Protein AF-A0A933E7E6-F1 (afdb_monomer)

Mean predicted aligned error: 5.5 Å

Sequence (72 aa):
MARDLSEQARDWTADFEAAARRTLRQRMDYAFVHTYKPVLDDEPFRAFDTMAEYRRWCEASL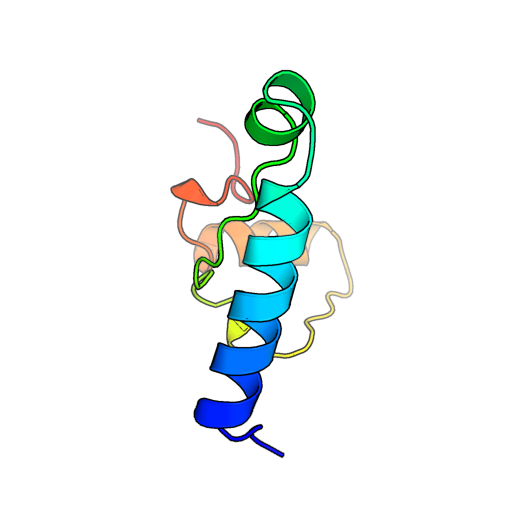PSWLGYGQAV

Secondary structure (DSSP, 8-state):
-PPPHHHHHHHHHHHHHHHHTS-HHHHHHS-------TTTTTSS----SSHHHHHHHHHHHS-GGGS-S---

Solvent-accessible surface area (backbone atoms only — not comparable to full-atom values): 4701 Å² total; per-residue (Å²): 132,87,74,56,68,70,57,52,53,50,52,53,48,54,50,43,54,59,39,66,71,43,55,71,67,55,33,72,79,58,58,74,76,95,70,91,49,73,69,63,72,77,44,98,74,87,86,64,98,41,75,67,57,45,45,55,47,29,56,74,64,44,62,72,92,75,62,67,34,83,85,128

Structure (mmCIF, N/CA/C/O backbone):
data_AF-A0A933E7E6-F1
#
_entry.id   AF-A0A933E7E6-F1
#
loop_
_atom_site.group_PDB
_atom_site.id
_atom_site.type_symbol
_atom_site.label_atom_id
_atom_site.label_alt_id
_atom_site.label_comp_id
_atom_site.label_asym_id
_atom_site.label_entity_id
_atom_site.label_seq_id
_atom_site.pdbx_PDB_ins_code
_atom_site.Cartn_x
_atom_site.Cartn_y
_atom_site.Cartn_z
_atom_site.occupancy
_atom_site.B_iso_or_equiv
_atom_site.auth_seq_id
_atom_site.auth_comp_id
_at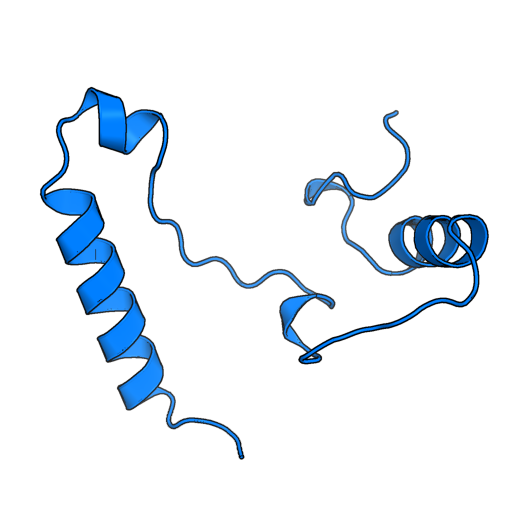om_site.auth_asym_id
_atom_site.auth_atom_id
_atom_site.pdbx_PDB_model_num
ATOM 1 N N . MET A 1 1 ? -19.538 -2.484 -8.972 1.00 49.84 1 MET A N 1
ATOM 2 C CA . MET A 1 1 ? -19.380 -3.287 -10.205 1.00 49.84 1 MET A CA 1
ATOM 3 C C . MET A 1 1 ? -18.103 -4.090 -10.066 1.00 49.84 1 MET A C 1
ATOM 5 O O . MET A 1 1 ? -17.054 -3.473 -9.935 1.00 49.84 1 MET A O 1
ATOM 9 N N . ALA A 1 2 ? -18.180 -5.420 -10.034 1.00 61.09 2 ALA A N 1
ATOM 10 C CA . ALA A 1 2 ? -16.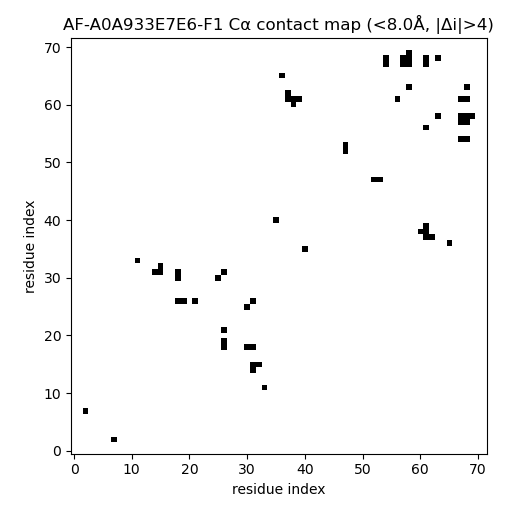981 -6.252 -10.104 1.00 61.09 2 ALA A CA 1
ATOM 11 C C . ALA A 1 2 ? -16.409 -6.152 -11.527 1.00 61.09 2 ALA A C 1
ATOM 13 O O . ALA A 1 2 ? -17.153 -6.352 -12.487 1.00 61.09 2 ALA A O 1
ATOM 14 N N . ARG A 1 3 ? -15.131 -5.771 -11.665 1.00 66.81 3 ARG A N 1
ATOM 15 C CA . ARG A 1 3 ? -14.433 -5.810 -12.960 1.00 66.81 3 ARG A CA 1
ATOM 16 C C . ARG A 1 3 ? -14.301 -7.259 -13.413 1.00 66.81 3 ARG A C 1
ATOM 18 O O . ARG A 1 3 ? 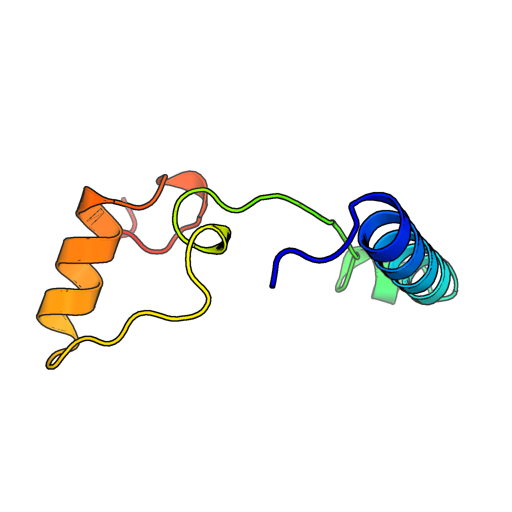-14.108 -8.144 -12.579 1.00 66.81 3 ARG A O 1
ATOM 25 N N . ASP A 1 4 ? -14.352 -7.487 -14.717 1.00 85.06 4 ASP A N 1
ATOM 26 C CA . ASP A 1 4 ? -14.076 -8.804 -15.277 1.00 85.06 4 ASP A CA 1
ATOM 27 C C . ASP A 1 4 ? -12.648 -9.250 -14.905 1.00 85.06 4 ASP A C 1
ATOM 29 O O . ASP A 1 4 ? -11.699 -8.464 -14.952 1.00 85.06 4 ASP A O 1
ATOM 33 N N . LEU A 1 5 ? -12.485 -10.515 -14.508 1.00 78.19 5 LEU A N 1
ATOM 34 C CA . LEU A 1 5 ? -11.181 -11.071 -14.133 1.00 78.19 5 LEU A CA 1
ATOM 35 C C . LEU A 1 5 ? -10.210 -11.051 -15.319 1.00 78.19 5 LEU A C 1
ATOM 37 O O . LEU A 1 5 ? -9.006 -10.897 -15.120 1.00 78.19 5 LEU A O 1
ATOM 41 N N . SER A 1 6 ? -10.724 -11.163 -16.551 1.00 84.12 6 SER A N 1
ATOM 42 C CA . SER A 1 6 ? -9.883 -11.086 -17.748 1.00 84.12 6 SER A CA 1
ATOM 43 C C . SER A 1 6 ? -9.345 -9.673 -17.989 1.00 84.12 6 SER A C 1
ATOM 45 O O . SER A 1 6 ? -8.193 -9.522 -18.391 1.00 84.12 6 SER A O 1
ATOM 47 N N . GLU A 1 7 ? -10.130 -8.635 -17.691 1.00 89.31 7 GLU A N 1
ATOM 48 C CA . GLU A 1 7 ? -9.683 -7.239 -17.756 1.00 89.31 7 GLU A CA 1
ATOM 49 C C . GLU A 1 7 ? -8.623 -6.947 -16.689 1.00 89.31 7 GLU A C 1
ATOM 51 O O . GLU A 1 7 ? -7.567 -6.408 -17.009 1.00 89.31 7 GLU A O 1
ATOM 56 N N . GLN A 1 8 ? -8.845 -7.391 -15.449 1.00 87.88 8 GLN A N 1
ATOM 57 C CA . GLN A 1 8 ? -7.879 -7.219 -14.356 1.00 87.88 8 GLN A CA 1
ATOM 58 C C . GLN A 1 8 ? -6.537 -7.904 -14.651 1.00 87.88 8 GLN A C 1
ATOM 60 O O . GLN A 1 8 ? -5.476 -7.320 -14.442 1.00 87.88 8 GLN A O 1
ATOM 65 N N . ALA A 1 9 ? -6.569 -9.122 -15.199 1.00 89.38 9 ALA A N 1
ATOM 66 C CA . ALA A 1 9 ? -5.356 -9.840 -15.579 1.00 89.38 9 ALA A CA 1
ATOM 67 C C . ALA A 1 9 ? -4.558 -9.119 -16.681 1.00 89.38 9 ALA A C 1
ATOM 69 O O . ALA A 1 9 ? -3.323 -9.158 -16.676 1.00 89.38 9 ALA A O 1
ATOM 70 N N . ARG A 1 10 ? -5.240 -8.446 -17.621 1.00 93.19 10 ARG A N 1
ATOM 71 C CA . ARG A 1 10 ? -4.582 -7.619 -18.646 1.00 93.19 10 ARG A CA 1
ATOM 72 C C . ARG A 1 10 ? -3.910 -6.399 -18.027 1.00 93.19 10 ARG A C 1
ATOM 74 O O . ARG A 1 10 ? -2.753 -6.148 -18.354 1.00 93.19 10 ARG A O 1
ATOM 81 N N . ASP A 1 11 ? -4.588 -5.704 -17.115 1.00 92.06 11 ASP A N 1
ATOM 82 C CA . ASP A 1 11 ? -4.022 -4.553 -16.400 1.00 92.06 11 ASP A CA 1
ATOM 83 C C . ASP A 1 11 ? -2.748 -4.961 -15.635 1.00 92.06 11 ASP A C 1
ATOM 85 O O . ASP A 1 11 ? -1.691 -4.354 -15.810 1.00 92.06 11 ASP A O 1
ATOM 89 N N . TRP A 1 12 ? -2.795 -6.065 -14.877 1.00 91.56 12 TRP A N 1
ATOM 90 C CA . TRP A 1 12 ? -1.623 -6.569 -14.145 1.00 91.56 12 TRP A CA 1
ATOM 91 C C . TRP A 1 12 ? -0.469 -6.968 -15.061 1.00 91.56 12 TRP A C 1
ATOM 93 O O . TRP A 1 12 ? 0.695 -6.761 -14.719 1.00 91.56 12 TRP A O 1
ATOM 103 N N . THR A 1 13 ? -0.778 -7.539 -16.226 1.00 92.94 13 THR A N 1
ATOM 104 C CA . THR A 1 13 ? 0.236 -7.905 -17.219 1.00 92.94 13 THR A CA 1
ATOM 105 C C . THR A 1 13 ? 0.909 -6.653 -17.783 1.00 92.94 13 THR A C 1
ATOM 107 O O . THR A 1 13 ? 2.136 -6.598 -17.843 1.00 92.94 13 THR A O 1
ATOM 110 N N . ALA A 1 14 ? 0.132 -5.620 -18.122 1.00 93.88 14 ALA A N 1
ATOM 111 C CA . ALA A 1 14 ? 0.661 -4.351 -18.614 1.00 93.88 14 ALA A CA 1
ATOM 112 C C . ALA A 1 14 ? 1.566 -3.659 -17.575 1.00 93.88 14 ALA A C 1
ATOM 114 O O . ALA A 1 14 ? 2.653 -3.180 -17.916 1.00 93.88 14 ALA A O 1
ATOM 115 N N . ASP A 1 15 ? 1.164 -3.662 -16.301 1.00 91.94 15 ASP A N 1
ATOM 116 C CA . ASP A 1 15 ? 1.967 -3.121 -15.199 1.00 91.94 15 ASP A CA 1
ATOM 117 C C . ASP A 1 15 ? 3.264 -3.914 -14.984 1.00 91.94 15 ASP A C 1
ATOM 119 O O . ASP A 1 15 ? 4.345 -3.332 -14.816 1.00 91.94 15 ASP A O 1
ATOM 123 N N . PHE A 1 16 ? 3.184 -5.246 -15.043 1.00 91.94 16 PHE A N 1
ATOM 124 C CA . PHE A 1 16 ? 4.347 -6.121 -14.932 1.00 91.94 16 PHE A CA 1
ATOM 125 C C . PHE A 1 16 ? 5.344 -5.884 -16.075 1.00 91.94 16 PHE A C 1
ATOM 127 O O . PHE A 1 16 ? 6.543 -5.722 -15.828 1.00 91.94 16 PHE A O 1
ATOM 134 N N . GLU A 1 17 ? 4.873 -5.789 -17.321 1.00 93.56 17 GLU A N 1
ATOM 135 C CA . GLU A 1 17 ? 5.708 -5.470 -18.485 1.00 93.56 17 GLU A CA 1
ATOM 136 C C . GLU A 1 17 ? 6.351 -4.082 -18.363 1.00 93.56 17 GLU A C 1
ATOM 138 O O . GLU A 1 17 ? 7.536 -3.903 -18.667 1.00 93.56 17 GLU A O 1
ATOM 143 N N . ALA A 1 18 ? 5.611 -3.089 -17.864 1.00 92.56 18 ALA A N 1
ATOM 144 C CA . ALA A 1 18 ? 6.152 -1.760 -17.610 1.00 92.56 18 ALA A CA 1
ATOM 145 C C . ALA A 1 18 ? 7.270 -1.782 -16.558 1.00 92.56 18 ALA A C 1
ATOM 147 O O . ALA A 1 18 ? 8.311 -1.150 -16.761 1.00 92.56 18 ALA A O 1
ATOM 148 N N . ALA A 1 19 ? 7.098 -2.539 -15.471 1.00 91.75 19 ALA A N 1
ATOM 149 C CA . ALA A 1 19 ? 8.132 -2.729 -14.459 1.00 91.75 19 ALA A CA 1
ATOM 150 C C . ALA A 1 19 ? 9.349 -3.493 -15.006 1.00 91.75 19 ALA A C 1
ATOM 152 O O . ALA A 1 19 ? 10.485 -3.149 -14.677 1.00 91.75 19 ALA A O 1
ATOM 153 N N . ALA A 1 20 ? 9.140 -4.479 -15.883 1.00 90.81 20 ALA A N 1
ATOM 154 C CA . ALA A 1 20 ? 10.208 -5.278 -16.480 1.00 90.81 20 ALA A CA 1
ATOM 155 C C . ALA A 1 20 ? 11.165 -4.461 -17.366 1.00 90.81 20 ALA A C 1
ATOM 157 O O . ALA A 1 20 ? 12.344 -4.809 -17.457 1.00 90.81 20 ALA A O 1
ATOM 158 N N . ARG A 1 21 ? 10.686 -3.357 -17.960 1.00 93.81 21 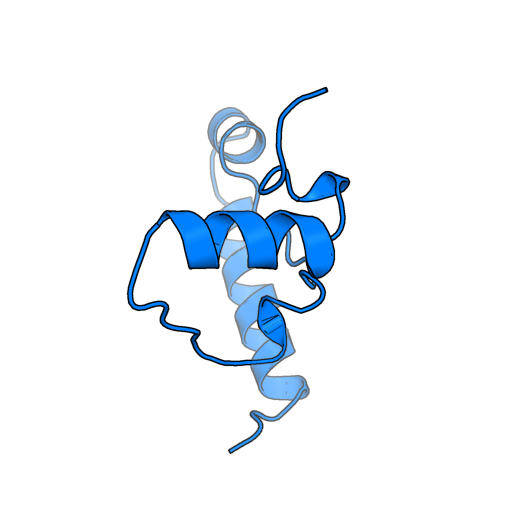ARG A N 1
ATOM 159 C CA . ARG A 1 21 ? 11.493 -2.415 -18.761 1.00 93.81 21 ARG A CA 1
ATOM 160 C C . ARG A 1 21 ? 12.425 -1.519 -17.933 1.00 93.81 21 ARG A C 1
ATOM 162 O O . ARG A 1 21 ? 13.283 -0.853 -18.507 1.00 93.81 21 ARG A O 1
ATOM 169 N N . ARG A 1 22 ? 12.265 -1.463 -16.605 1.00 93.50 22 ARG A N 1
ATOM 170 C CA . ARG A 1 22 ? 13.126 -0.658 -15.721 1.00 93.50 22 ARG A CA 1
ATOM 171 C C . ARG A 1 22 ? 14.521 -1.277 -15.603 1.00 93.50 22 ARG A C 1
ATOM 173 O O . ARG A 1 22 ? 14.699 -2.481 -15.790 1.00 93.50 22 ARG A O 1
ATOM 180 N N . THR A 1 23 ? 15.515 -0.463 -15.239 1.00 95.62 23 THR A N 1
ATOM 181 C CA . THR A 1 23 ? 16.868 -0.975 -14.959 1.00 95.62 23 THR A CA 1
ATOM 182 C C . THR A 1 23 ? 16.830 -1.998 -13.822 1.00 95.62 23 THR A C 1
ATOM 184 O O . THR A 1 23 ? 15.967 -1.925 -12.948 1.00 95.62 23 THR A O 1
ATOM 187 N N . LEU A 1 24 ? 17.780 -2.939 -13.790 1.00 91.94 24 LEU A N 1
ATOM 188 C CA . LEU A 1 24 ? 17.812 -3.988 -12.762 1.00 91.94 24 LEU A CA 1
ATOM 189 C C . LEU A 1 24 ? 17.756 -3.418 -11.338 1.00 91.94 24 LEU A C 1
ATOM 191 O O . LEU A 1 24 ? 17.005 -3.925 -10.512 1.00 91.94 24 LEU A O 1
ATOM 195 N N . ARG A 1 25 ? 18.492 -2.331 -11.069 1.00 94.44 25 ARG A N 1
ATOM 196 C CA . ARG A 1 25 ? 18.449 -1.643 -9.772 1.00 94.44 25 ARG A CA 1
ATOM 197 C C . ARG A 1 25 ? 17.038 -1.162 -9.438 1.00 94.44 25 ARG A C 1
ATOM 199 O O . ARG A 1 25 ? 16.506 -1.527 -8.402 1.00 94.44 25 ARG A O 1
ATOM 206 N N . GLN A 1 26 ? 16.398 -0.437 -10.354 1.00 94.00 26 GLN A N 1
ATOM 207 C CA . GLN A 1 26 ? 15.022 0.030 -10.160 1.00 94.00 26 GLN A CA 1
ATOM 208 C C . GLN A 1 26 ? 14.025 -1.122 -9.994 1.00 94.00 26 GLN A C 1
ATOM 210 O O . GLN A 1 26 ? 13.041 -0.967 -9.282 1.00 94.00 26 GLN A O 1
ATOM 215 N N . ARG A 1 27 ? 14.253 -2.269 -10.643 1.00 91.12 27 ARG A N 1
ATOM 216 C CA . ARG A 1 27 ? 13.417 -3.462 -10.461 1.00 91.12 27 ARG A CA 1
ATOM 217 C C . ARG A 1 27 ? 13.585 -4.082 -9.081 1.00 91.12 27 ARG A C 1
ATOM 219 O O . ARG A 1 27 ? 12.603 -4.583 -8.562 1.00 91.12 27 ARG A O 1
ATOM 226 N N . MET A 1 28 ? 14.785 -4.059 -8.509 1.00 89.75 28 MET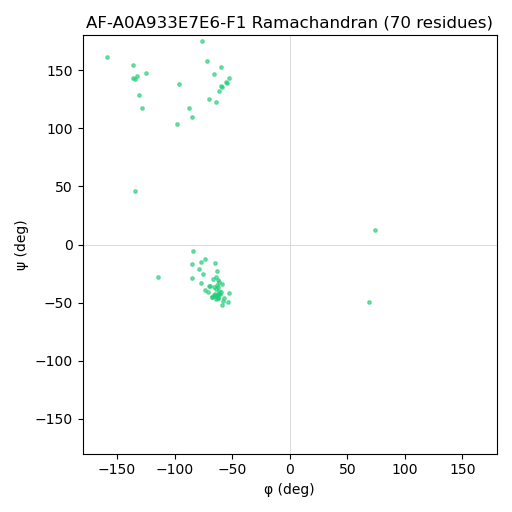 A N 1
ATOM 227 C CA . MET A 1 28 ? 15.018 -4.546 -7.147 1.00 89.75 28 MET A CA 1
ATOM 228 C C . MET A 1 28 ? 14.396 -3.613 -6.105 1.00 89.75 28 MET A C 1
ATOM 230 O O . MET A 1 28 ? 13.767 -4.089 -5.168 1.00 89.75 28 MET A O 1
ATOM 234 N N . ASP A 1 29 ? 14.516 -2.299 -6.306 1.00 91.62 29 ASP A N 1
ATOM 235 C CA . ASP A 1 29 ? 14.007 -1.301 -5.357 1.00 91.62 29 ASP A CA 1
ATOM 236 C C . ASP A 1 29 ? 12.476 -1.119 -5.461 1.00 91.62 29 ASP A C 1
ATOM 238 O O . ASP A 1 29 ? 11.803 -0.867 -4.464 1.00 91.62 29 ASP A O 1
ATOM 242 N N . TYR A 1 30 ? 11.911 -1.265 -6.667 1.00 89.12 30 TYR A N 1
ATOM 243 C CA . TYR A 1 30 ? 10.503 -0.981 -6.986 1.00 89.12 30 TYR A CA 1
ATOM 244 C C . TYR A 1 30 ? 9.863 -2.094 -7.827 1.00 89.12 30 TYR A C 1
ATOM 246 O O . TYR A 1 30 ? 9.220 -1.836 -8.857 1.00 89.12 30 TYR A O 1
ATOM 254 N N . ALA A 1 31 ? 10.089 -3.346 -7.427 1.00 81.56 31 ALA A N 1
ATOM 255 C CA . ALA A 1 31 ? 9.480 -4.503 -8.071 1.00 81.56 31 ALA A CA 1
ATOM 256 C C . ALA A 1 31 ? 7.952 -4.359 -8.101 1.00 81.56 31 ALA A C 1
ATOM 258 O O . ALA A 1 31 ? 7.335 -3.937 -7.124 1.00 81.56 31 ALA A O 1
ATOM 259 N N . PHE A 1 32 ? 7.335 -4.740 -9.219 1.00 84.94 32 PHE A N 1
ATOM 260 C CA . PHE A 1 32 ? 5.889 -4.925 -9.264 1.00 84.94 32 PHE A CA 1
ATOM 261 C C . PHE A 1 32 ? 5.572 -6.359 -8.845 1.00 84.94 32 PHE A C 1
ATOM 263 O O . PHE A 1 32 ? 5.992 -7.307 -9.511 1.00 84.94 32 PHE A O 1
ATOM 270 N N . VAL A 1 33 ? 4.842 -6.505 -7.742 1.00 85.56 33 VAL A N 1
ATOM 271 C CA . VAL A 1 33 ? 4.302 -7.782 -7.276 1.00 85.56 33 VAL A CA 1
ATOM 272 C C . VAL A 1 33 ? 2.819 -7.577 -7.023 1.00 85.56 33 VAL A C 1
ATOM 274 O O . VAL A 1 33 ? 2.437 -6.777 -6.171 1.00 85.56 33 VAL A O 1
ATOM 277 N N . HIS A 1 34 ? 1.988 -8.298 -7.771 1.00 86.56 34 HIS A N 1
ATOM 278 C CA . HIS A 1 34 ? 0.566 -8.351 -7.484 1.00 86.56 34 HIS A CA 1
ATOM 279 C C . HIS A 1 34 ? 0.304 -9.434 -6.432 1.00 86.56 34 HIS A C 1
ATOM 281 O O . HIS A 1 34 ? 0.421 -10.626 -6.717 1.00 86.56 34 HIS A O 1
ATOM 287 N N . THR A 1 35 ? -0.062 -9.009 -5.225 1.00 89.12 35 THR A N 1
ATOM 288 C CA . THR A 1 35 ? -0.423 -9.889 -4.109 1.00 89.12 35 THR A CA 1
ATOM 289 C C . THR A 1 35 ? -1.737 -9.412 -3.522 1.00 89.12 35 THR A C 1
ATOM 291 O O . THR A 1 35 ? -1.856 -8.241 -3.162 1.00 89.12 35 THR A O 1
ATOM 294 N N . TYR A 1 36 ? -2.694 -10.329 -3.386 1.00 91.25 36 TYR A N 1
ATOM 295 C CA . TYR A 1 36 ? -3.906 -10.083 -2.614 1.00 91.25 36 TYR A CA 1
ATOM 296 C C . TYR A 1 36 ? -3.540 -9.868 -1.141 1.00 91.25 36 TYR A C 1
ATOM 298 O O . TYR A 1 36 ? -2.905 -10.726 -0.523 1.00 91.25 36 TYR A O 1
ATOM 306 N N . LYS A 1 37 ? -3.925 -8.719 -0.586 1.00 92.38 37 LYS A N 1
ATOM 307 C CA . LYS A 1 37 ? -3.777 -8.364 0.827 1.00 92.38 37 LYS A CA 1
ATOM 308 C C . LYS A 1 37 ? -5.118 -8.650 1.507 1.00 92.38 37 LYS A C 1
ATOM 310 O O . LYS A 1 37 ? -6.050 -7.856 1.341 1.00 92.38 37 LYS A O 1
ATOM 315 N N . PRO A 1 38 ? -5.230 -9.75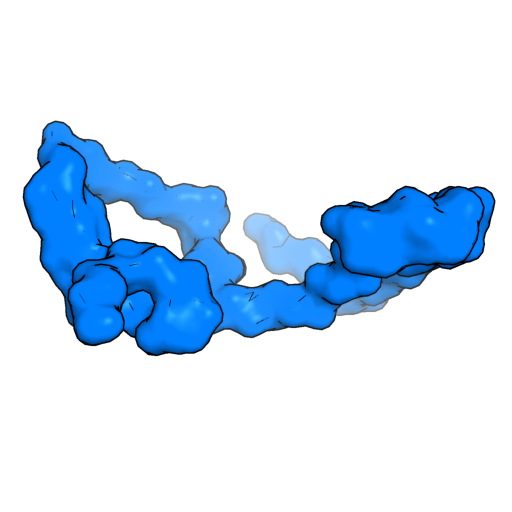4 2.271 1.00 93.75 38 PRO A N 1
ATOM 316 C CA . PRO A 1 38 ? -6.478 -10.140 2.914 1.00 93.75 38 PRO A CA 1
ATOM 317 C C . PRO A 1 38 ? -7.044 -9.000 3.740 1.00 93.75 38 PRO A C 1
ATOM 319 O O . PRO A 1 38 ? -6.281 -8.263 4.374 1.00 93.75 38 PRO A O 1
ATOM 322 N N . VAL A 1 39 ? -8.368 -8.870 3.749 1.00 93.81 39 VAL A N 1
ATOM 323 C CA . VAL A 1 39 ? -9.102 -7.792 4.412 1.00 93.81 39 VAL A CA 1
ATOM 324 C C . VAL A 1 39 ? -8.897 -6.434 3.739 1.00 93.81 39 VAL A C 1
ATOM 326 O O . VAL A 1 39 ? -9.883 -5.758 3.464 1.00 93.81 39 VAL A O 1
ATOM 329 N N . LEU A 1 40 ? -7.673 -5.993 3.439 1.00 91.94 40 LEU A N 1
ATOM 330 C CA . LEU A 1 40 ? -7.430 -4.692 2.799 1.00 91.94 40 LEU A CA 1
ATOM 331 C C . LEU A 1 40 ? -8.042 -4.590 1.401 1.00 91.94 40 LEU A C 1
ATOM 333 O O . LEU A 1 40 ? -8.666 -3.576 1.115 1.00 91.94 40 LEU A O 1
ATOM 337 N N . ASP A 1 41 ? -7.899 -5.620 0.570 1.00 92.19 41 ASP A N 1
ATOM 338 C CA . ASP A 1 41 ? -8.395 -5.593 -0.813 1.00 92.19 41 ASP A CA 1
ATOM 339 C C . ASP A 1 41 ? -9.890 -5.956 -0.934 1.00 92.19 41 ASP A C 1
ATOM 341 O O . ASP A 1 41 ? -10.462 -5.852 -2.017 1.00 92.19 41 ASP A O 1
ATOM 345 N N . ASP A 1 42 ? -10.537 -6.363 0.165 1.00 92.69 42 ASP A N 1
ATOM 346 C CA . ASP A 1 42 ? -11.939 -6.811 0.161 1.00 92.69 42 ASP A CA 1
ATOM 347 C C . 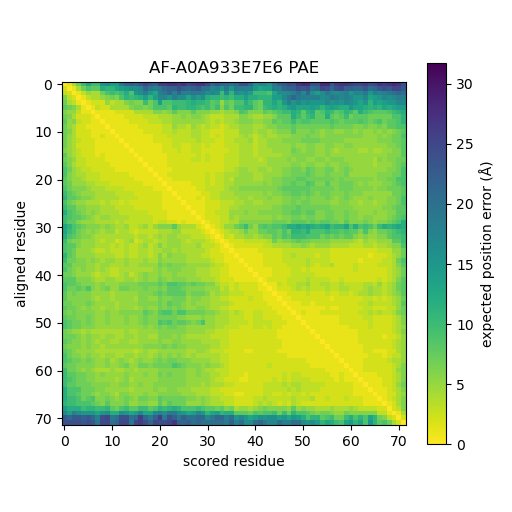ASP A 1 42 ? -12.942 -5.653 0.117 1.00 92.69 42 ASP A C 1
ATOM 349 O O . ASP A 1 42 ? -14.091 -5.838 -0.275 1.00 92.69 42 ASP A O 1
ATOM 353 N N . GLU A 1 43 ? -12.516 -4.457 0.522 1.00 92.81 43 GLU A N 1
ATOM 354 C CA . GLU A 1 43 ? -13.345 -3.254 0.533 1.00 92.81 43 GLU A CA 1
ATOM 355 C C . GLU A 1 43 ? -12.567 -2.078 -0.065 1.00 92.81 43 GLU A C 1
ATOM 357 O O . GLU A 1 43 ? -11.372 -1.935 0.198 1.00 92.81 43 GLU A O 1
ATOM 362 N N . PRO A 1 44 ? -13.219 -1.185 -0.832 1.00 90.88 44 PRO A N 1
ATOM 363 C CA . PRO A 1 44 ? -12.532 -0.099 -1.529 1.00 90.88 44 PRO A CA 1
ATOM 364 C C . PRO A 1 44 ? -11.923 0.932 -0.573 1.00 90.88 44 PRO A C 1
ATOM 366 O O . PRO A 1 44 ? -10.937 1.583 -0.914 1.00 90.88 44 PRO A O 1
ATOM 369 N N . PHE A 1 45 ? -12.521 1.115 0.606 1.00 92.50 45 PHE A N 1
ATOM 370 C C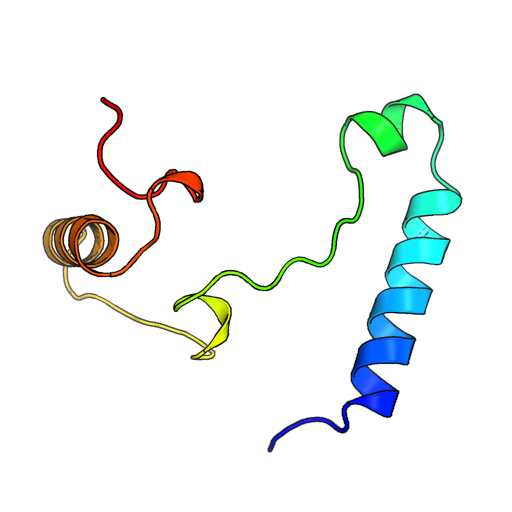A . PHE A 1 45 ? -11.977 1.960 1.660 1.00 92.50 45 PHE A CA 1
ATOM 371 C C . PHE A 1 45 ? -12.553 1.581 3.026 1.00 92.50 45 PHE A C 1
ATOM 373 O O . PHE A 1 45 ? -13.618 0.975 3.133 1.00 92.50 45 PHE A O 1
ATOM 380 N N . ARG A 1 46 ? -11.856 2.005 4.083 1.00 93.75 46 ARG A N 1
ATOM 381 C CA . ARG A 1 46 ? -12.360 2.027 5.459 1.00 93.75 46 ARG A CA 1
ATOM 382 C C . ARG A 1 46 ? -11.966 3.344 6.108 1.00 93.75 46 ARG A C 1
ATOM 384 O O . ARG A 1 46 ? -10.878 3.854 5.849 1.00 93.75 46 ARG A O 1
ATOM 391 N N . ALA A 1 47 ? -12.848 3.879 6.940 1.00 95.69 47 ALA A N 1
ATOM 392 C CA . ALA A 1 47 ? -12.627 5.112 7.681 1.00 95.69 47 ALA A CA 1
ATOM 393 C C . ALA A 1 47 ? -12.827 4.857 9.178 1.00 95.69 47 ALA A C 1
ATOM 395 O O . ALA A 1 47 ? -13.635 4.015 9.564 1.00 95.69 47 ALA A O 1
ATOM 396 N N . PHE A 1 48 ? -12.073 5.585 9.997 1.00 96.94 48 PHE A N 1
ATOM 397 C CA . PHE A 1 48 ? -12.115 5.520 11.455 1.00 96.94 48 PHE A CA 1
ATOM 398 C C . PHE A 1 48 ? -12.168 6.945 11.992 1.00 96.94 48 PHE A C 1
ATOM 400 O O . PHE A 1 48 ? -11.516 7.828 11.429 1.00 96.94 48 PHE A O 1
ATOM 407 N N . ASP A 1 49 ? -12.884 7.160 13.092 1.00 98.00 49 ASP A N 1
ATOM 408 C CA . ASP A 1 49 ? -12.994 8.486 13.704 1.00 98.00 49 ASP A CA 1
ATOM 409 C C . ASP A 1 49 ? -11.709 8.853 14.457 1.00 98.00 49 ASP A C 1
ATOM 411 O O . ASP A 1 49 ? -11.366 10.028 14.608 1.00 98.00 49 ASP A O 1
ATOM 415 N N . THR A 1 50 ? -10.949 7.846 14.907 1.00 98.06 50 THR A N 1
ATOM 416 C CA . THR A 1 50 ? -9.674 8.053 15.600 1.00 98.06 50 THR A CA 1
ATOM 417 C C . THR A 1 50 ? -8.561 7.112 15.136 1.00 98.06 50 THR A C 1
ATOM 419 O O . THR A 1 50 ? -8.772 5.963 14.748 1.00 98.06 50 THR A O 1
ATOM 422 N N . MET A 1 51 ? -7.311 7.558 15.296 1.00 95.44 51 MET A N 1
ATOM 423 C CA . MET A 1 51 ? -6.131 6.706 15.078 1.00 95.44 51 MET A CA 1
ATOM 424 C C . MET A 1 51 ? -6.048 5.520 16.053 1.00 95.44 51 MET A C 1
ATOM 426 O O . MET A 1 51 ? -5.355 4.543 15.776 1.00 95.44 51 MET A O 1
ATOM 430 N N . ALA A 1 52 ? -6.694 5.607 17.220 1.00 96.19 52 ALA A N 1
ATOM 431 C CA . ALA A 1 52 ? -6.728 4.512 18.186 1.00 96.19 52 ALA A CA 1
ATOM 432 C C . ALA A 1 52 ? -7.649 3.377 17.714 1.00 96.19 52 ALA A C 1
ATOM 434 O O . ALA A 1 52 ? -7.302 2.209 17.869 1.00 96.19 52 ALA A O 1
ATOM 435 N N . GLU A 1 53 ? -8.790 3.714 17.109 1.00 97.31 53 GLU A N 1
ATOM 436 C CA . GLU A 1 53 ? -9.685 2.740 16.475 1.00 97.31 53 GLU A CA 1
ATOM 437 C C . GLU A 1 53 ? -9.019 2.052 15.291 1.00 97.31 53 GLU A C 1
ATOM 439 O O . GLU A 1 53 ? -9.027 0.825 15.234 1.00 97.31 53 GLU A O 1
ATOM 444 N N . TYR A 1 54 ? -8.370 2.826 14.416 1.00 95.25 54 TYR A N 1
ATOM 445 C CA . TYR A 1 54 ? -7.596 2.290 13.296 1.00 95.25 54 TYR A CA 1
ATOM 446 C C . TYR A 1 54 ? -6.557 1.255 13.759 1.00 95.25 54 TYR A C 1
ATOM 448 O O . TYR A 1 54 ? -6.530 0.139 13.248 1.00 95.25 54 TYR A O 1
ATOM 456 N N . ARG A 1 55 ? -5.747 1.581 14.777 1.00 94.25 55 ARG A N 1
ATOM 457 C CA . ARG A 1 55 ? -4.718 0.664 15.304 1.00 94.25 55 ARG A CA 1
ATOM 458 C C . ARG A 1 55 ? -5.306 -0.619 15.892 1.00 94.25 55 ARG A C 1
ATOM 460 O O . ARG A 1 55 ? -4.844 -1.700 15.540 1.00 94.25 55 ARG A O 1
ATOM 467 N N . ARG A 1 56 ? -6.357 -0.513 16.717 1.00 95.62 56 ARG A N 1
ATOM 468 C CA . ARG A 1 56 ? -7.052 -1.693 17.267 1.00 95.62 56 ARG A CA 1
ATOM 469 C C . ARG A 1 56 ? -7.616 -2.582 16.163 1.00 95.62 56 ARG A C 1
ATOM 471 O O . ARG A 1 56 ? -7.543 -3.803 16.256 1.00 95.62 56 ARG A O 1
ATOM 478 N N . TRP A 1 57 ? -8.182 -1.976 15.123 1.00 95.25 57 TRP A N 1
ATOM 479 C CA . TRP A 1 57 ? -8.711 -2.720 13.990 1.00 95.25 57 TRP A CA 1
ATOM 480 C C . TRP A 1 57 ? -7.604 -3.434 13.207 1.00 95.25 57 TRP A C 1
ATOM 482 O O . TRP A 1 57 ? -7.769 -4.614 12.897 1.00 95.25 57 TRP A O 1
ATOM 492 N N . CYS A 1 58 ? -6.474 -2.765 12.946 1.00 94.44 58 CYS A N 1
ATOM 493 C CA . CYS A 1 58 ? -5.312 -3.377 12.301 1.00 94.44 58 CYS A CA 1
ATOM 494 C C . CYS A 1 58 ? -4.808 -4.597 13.081 1.00 94.44 58 CYS A C 1
ATOM 496 O O . CYS A 1 58 ? -4.583 -5.642 12.482 1.00 94.44 58 CYS A O 1
ATOM 498 N N . GLU A 1 59 ? -4.687 -4.490 14.406 1.00 93.62 59 GLU A N 1
ATOM 499 C CA . GLU A 1 59 ? -4.240 -5.588 15.277 1.00 93.62 59 GLU A CA 1
ATOM 500 C C . GLU A 1 59 ? -5.206 -6.785 15.275 1.00 93.62 59 GLU A C 1
ATOM 502 O O . GLU A 1 59 ? -4.763 -7.931 15.304 1.00 93.62 59 GLU A O 1
ATOM 507 N N . ALA A 1 60 ? -6.518 -6.535 15.229 1.00 94.31 60 ALA A N 1
ATOM 508 C CA . ALA A 1 60 ? -7.531 -7.589 15.285 1.00 94.31 60 ALA A CA 1
ATOM 509 C C . ALA A 1 60 ? -7.843 -8.232 13.923 1.00 94.31 60 ALA A C 1
ATOM 511 O O . ALA A 1 60 ? -8.268 -9.386 13.879 1.00 94.31 60 ALA A O 1
ATOM 512 N N . SER A 1 61 ? -7.685 -7.485 12.826 1.00 94.00 61 SER A N 1
ATOM 513 C CA . SER A 1 61 ? -8.226 -7.870 11.512 1.00 94.00 61 SER A CA 1
ATOM 514 C C . SER A 1 61 ? -7.156 -8.165 10.468 1.00 94.00 61 SER A C 1
ATOM 516 O O . SER A 1 61 ? -7.425 -8.923 9.538 1.00 94.00 61 SER A O 1
ATOM 518 N N . LEU A 1 62 ? -5.965 -7.564 10.570 1.00 93.69 62 LEU A N 1
ATOM 519 C CA . LEU A 1 62 ? -4.934 -7.710 9.545 1.00 93.69 62 LEU A CA 1
ATOM 520 C C . LEU A 1 62 ? -3.926 -8.809 9.904 1.00 93.69 62 LEU A C 1
ATOM 522 O O . LEU A 1 62 ? -3.455 -8.877 11.040 1.00 93.69 62 LEU A O 1
ATOM 526 N N . PRO A 1 63 ? -3.522 -9.639 8.928 1.00 92.75 63 PRO A N 1
ATOM 527 C CA . PRO A 1 63 ? -2.398 -10.547 9.099 1.00 92.75 63 PRO A CA 1
ATOM 528 C C . PRO A 1 63 ? -1.107 -9.827 9.519 1.00 92.75 63 PRO A C 1
ATOM 530 O O . PRO A 1 63 ? -0.759 -8.781 8.970 1.00 92.75 63 PRO A O 1
ATOM 533 N N . SER A 1 64 ? -0.345 -10.433 10.434 1.00 90.81 64 SER A N 1
ATOM 534 C CA . SER A 1 64 ? 0.881 -9.838 10.991 1.00 90.81 64 SER A CA 1
ATOM 535 C C . SER A 1 64 ? 1.950 -9.515 9.942 1.00 90.81 64 SER A C 1
ATOM 537 O O . SER A 1 64 ? 2.642 -8.506 10.058 1.00 90.81 64 SER A O 1
ATOM 539 N N . TRP A 1 65 ? 2.057 -10.322 8.883 1.00 90.44 65 TRP A N 1
ATOM 540 C CA . TRP A 1 65 ? 3.031 -10.129 7.803 1.00 90.44 65 TRP A CA 1
ATOM 541 C C . TRP A 1 65 ? 2.815 -8.844 6.991 1.00 90.44 65 TRP A C 1
ATOM 543 O O . TRP A 1 65 ? 3.729 -8.421 6.287 1.00 90.44 65 TRP A O 1
ATOM 553 N N . LEU A 1 66 ? 1.641 -8.205 7.089 1.00 92.12 66 LEU A N 1
ATOM 554 C CA . LEU A 1 66 ? 1.394 -6.903 6.465 1.00 92.12 66 LEU A CA 1
ATOM 555 C C . LEU A 1 66 ? 2.029 -5.735 7.240 1.00 92.12 66 LEU A C 1
ATOM 557 O O . LEU A 1 66 ? 2.121 -4.638 6.699 1.00 92.12 66 LEU A O 1
ATOM 561 N N . GLY A 1 67 ? 2.447 -5.938 8.495 1.00 90.75 67 GLY A N 1
ATOM 562 C CA . GLY A 1 67 ? 3.190 -4.938 9.271 1.00 90.75 67 GLY A CA 1
ATOM 563 C C . GLY A 1 67 ? 2.377 -3.749 9.802 1.00 90.75 67 GLY A C 1
ATOM 564 O O . GLY A 1 67 ? 2.967 -2.776 10.256 1.00 90.75 67 GLY A O 1
ATOM 565 N N . TYR A 1 68 ? 1.040 -3.803 9.761 1.00 91.62 68 TYR A N 1
ATOM 566 C CA . TYR A 1 68 ? 0.170 -2.744 10.306 1.00 91.62 68 TYR A CA 1
ATOM 567 C C . TYR A 1 68 ? -0.123 -2.877 11.809 1.00 91.62 68 TYR A C 1
ATOM 569 O O . TYR A 1 68 ? -0.613 -1.926 12.420 1.00 91.62 68 TYR A O 1
ATOM 577 N N . GLY A 1 69 ? 0.116 -4.055 12.390 1.00 85.50 69 GLY A N 1
ATOM 578 C CA . GLY A 1 69 ? 0.013 -4.278 13.834 1.00 85.50 69 GLY A CA 1
ATOM 579 C C . GLY A 1 69 ? 1.214 -3.701 14.589 1.00 85.50 69 GLY A C 1
ATOM 580 O O . GLY A 1 69 ? 2.168 -3.218 13.979 1.00 85.50 69 GLY A O 1
ATOM 581 N N . GLN A 1 70 ? 1.189 -3.761 15.923 1.00 78.56 70 GLN A N 1
ATOM 582 C CA . GLN A 1 70 ? 2.363 -3.391 16.720 1.00 78.56 70 GLN A CA 1
ATOM 583 C C . GLN A 1 70 ? 3.562 -4.263 16.332 1.00 78.56 70 GLN A C 1
ATOM 585 O O . GLN A 1 70 ? 3.428 -5.482 16.195 1.00 78.56 70 GLN A O 1
ATOM 590 N N . ALA A 1 71 ? 4.728 -3.633 16.173 1.00 67.31 71 ALA A N 1
ATOM 591 C CA . ALA A 1 71 ? 5.985 -4.356 16.052 1.00 67.31 71 ALA A CA 1
ATOM 592 C C . ALA A 1 71 ? 6.218 -5.161 17.340 1.00 67.31 71 ALA A C 1
ATOM 594 O O . ALA A 1 71 ? 6.054 -4.623 18.438 1.00 67.31 71 ALA A O 1
ATOM 595 N N . VAL A 1 72 ? 6.559 -6.441 17.186 1.00 58.38 72 VAL A N 1
ATOM 596 C CA . VAL A 1 72 ? 7.028 -7.299 18.285 1.00 58.38 72 VAL A CA 1
ATOM 597 C C . VAL A 1 72 ? 8.508 -7.041 18.518 1.00 58.38 72 VAL A C 1
ATOM 599 O O . VAL A 1 72 ? 9.236 -6.930 17.505 1.00 58.38 72 VAL A O 1
#

pLDDT: mean 89.51, std 8.94, range [49.84, 98.06]

Foldseek 3Di:
DDDDPVVVVVVLVVVQVVLVPDDPVSCVVPPDDDDDFPPVVPDPDDDDPDPVVVQVCCQVGGDVVVVSHDDD

Radius of gyration: 16.27 Å; Cα contacts (8 Å, |Δi|>4): 33; chains: 1; bounding box: 38×20×37 Å